Protein AF-A0A9E1J2Q8-F1 (afdb_monomer_lite)

Sequence (83 aa):
MKLFHGIAKDIATRRPHYRSDFSGIFSQKVLSASFYLFFACLANAIAFGALSSVLTGGEIGIIEMMIATAIGGTTYAQTRSHW

Foldseek 3Di:
DCPVVVLVVLVVVCVVVVVVVVVVCPDPVNVVVVVVVVVVVLVVLQVVQVVVCVVVVRPRHSVNSVVVCVVVVVVVVVVVSRD

Radius of gyration: 18.05 Å; chains: 1; bounding box: 39×22×48 Å

Secondary structure (DSSP, 8-state):
--HHHHHHHHHHHHHHHHHHHHHHTTSHHHHHHHHHHHHHHHHHHHHHHHHHHHHTTTSS-HHHHHHHHHHHHHHHHHHHTT-

Structure (mmCIF, N/CA/C/O backbone):
data_AF-A0A9E1J2Q8-F1
#
_entry.id   AF-A0A9E1J2Q8-F1
#
loop_
_atom_site.group_PDB
_atom_site.id
_atom_site.type_symbol
_atom_site.label_atom_id
_atom_site.label_alt_id
_atom_site.label_comp_id
_atom_site.label_asym_id
_atom_site.label_entity_id
_atom_site.label_seq_id
_atom_site.pdbx_PDB_ins_code
_atom_site.Cartn_x
_atom_site.Cartn_y
_atom_site.Cartn_z
_atom_site.occupancy
_atom_site.B_iso_or_equiv
_atom_site.auth_seq_id
_atom_site.auth_comp_id
_atom_site.auth_asym_id
_atom_site.auth_atom_id
_atom_site.pdbx_PDB_model_num
ATOM 1 N N . MET A 1 1 ? -14.708 -12.406 -34.226 1.00 42.03 1 MET A N 1
ATOM 2 C CA . MET A 1 1 ? -14.211 -12.801 -32.887 1.00 42.03 1 MET A CA 1
ATOM 3 C C . MET A 1 1 ? -12.701 -13.056 -32.938 1.00 42.03 1 MET A C 1
ATOM 5 O O . MET A 1 1 ? -12.279 -14.175 -33.179 1.00 42.03 1 MET A O 1
ATOM 9 N N . LYS A 1 2 ? -11.871 -12.016 -32.782 1.00 51.66 2 LYS A N 1
ATOM 10 C CA . LYS A 1 2 ? -10.398 -12.132 -32.655 1.00 51.66 2 LYS A CA 1
ATOM 11 C C . LYS A 1 2 ? -9.850 -11.190 -31.569 1.00 51.66 2 LYS A C 1
ATOM 13 O O . LYS A 1 2 ? -8.709 -10.761 -31.635 1.00 51.66 2 LYS A O 1
ATOM 18 N N . LEU A 1 3 ? -10.663 -10.869 -30.559 1.00 57.88 3 LEU A N 1
ATOM 19 C CA . LEU A 1 3 ? -10.252 -9.964 -29.479 1.00 57.88 3 LEU A CA 1
ATOM 20 C C . LEU A 1 3 ? -9.206 -10.612 -28.549 1.00 57.88 3 LEU A C 1
ATOM 22 O O . LEU A 1 3 ? -8.323 -9.936 -28.046 1.00 57.88 3 LEU A O 1
ATOM 26 N N . PHE A 1 4 ? -9.231 -11.941 -28.403 1.00 59.75 4 PHE A N 1
ATOM 27 C CA . PHE A 1 4 ? -8.355 -12.677 -27.479 1.00 59.75 4 PHE A CA 1
ATOM 28 C C . PHE A 1 4 ? -6.942 -12.983 -28.003 1.00 59.75 4 PHE A C 1
ATOM 30 O O . PHE A 1 4 ? -6.058 -13.302 -27.213 1.00 59.75 4 PHE A O 1
ATOM 37 N N . HIS A 1 5 ? -6.690 -12.868 -29.312 1.00 59.97 5 HIS A N 1
ATOM 38 C CA . HIS A 1 5 ? -5.372 -13.189 -29.880 1.00 59.97 5 HIS A CA 1
ATOM 39 C C . HIS A 1 5 ? -4.334 -12.078 -29.644 1.00 59.97 5 HIS A C 1
ATOM 41 O O . HIS A 1 5 ? -3.149 -12.370 -29.497 1.00 59.97 5 HIS A O 1
ATOM 47 N N . GLY A 1 6 ? -4.772 -10.814 -29.579 1.00 63.53 6 GLY A N 1
ATOM 48 C CA . GLY A 1 6 ? -3.904 -9.677 -29.249 1.00 63.53 6 GLY A CA 1
ATOM 49 C C . GLY A 1 6 ? -3.489 -9.687 -27.779 1.00 63.53 6 GLY A C 1
ATOM 50 O O . GLY A 1 6 ? -2.304 -9.601 -27.476 1.00 63.53 6 GLY A O 1
ATOM 51 N N . ILE A 1 7 ? -4.453 -9.928 -26.886 1.00 63.78 7 ILE A N 1
ATOM 52 C CA . ILE A 1 7 ? -4.257 -9.955 -25.428 1.00 63.78 7 ILE A CA 1
ATOM 53 C C . ILE A 1 7 ? -3.266 -11.063 -25.030 1.00 63.78 7 ILE A C 1
ATOM 55 O O . ILE A 1 7 ? -2.354 -10.839 -24.237 1.00 63.78 7 ILE A O 1
ATOM 59 N N . ALA A 1 8 ? -3.378 -12.253 -25.631 1.00 63.00 8 ALA A N 1
ATOM 60 C CA . ALA A 1 8 ? -2.453 -13.357 -25.372 1.00 63.00 8 ALA A CA 1
ATOM 61 C C . ALA A 1 8 ? -1.009 -13.055 -25.822 1.00 63.00 8 ALA A C 1
ATOM 63 O O . ALA A 1 8 ? -0.054 -13.468 -25.160 1.00 63.00 8 ALA A O 1
ATOM 64 N N . LYS A 1 9 ? -0.836 -12.312 -26.924 1.00 63.75 9 LYS A N 1
ATOM 65 C CA . LYS A 1 9 ? 0.480 -11.926 -27.45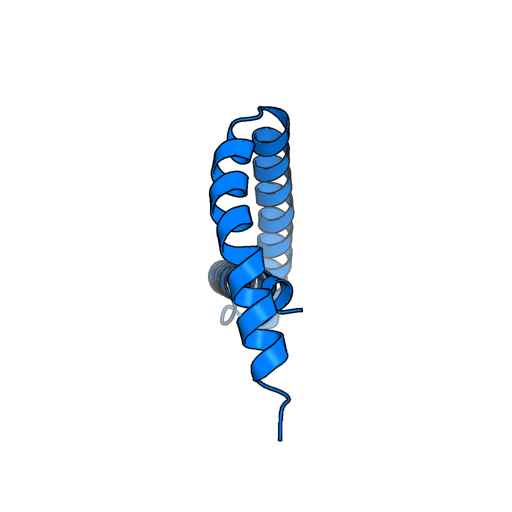6 1.00 63.75 9 LYS A CA 1
ATOM 66 C C . LYS A 1 9 ? 1.128 -10.795 -26.646 1.00 63.75 9 LYS A C 1
ATOM 68 O O . LYS A 1 9 ? 2.350 -10.797 -26.478 1.00 63.75 9 LYS A O 1
ATOM 73 N N . ASP A 1 10 ? 0.320 -9.889 -26.102 1.00 63.75 10 ASP A N 1
ATOM 74 C CA . ASP A 1 10 ? 0.778 -8.819 -25.209 1.00 63.75 10 ASP A CA 1
ATOM 75 C C . ASP A 1 10 ? 1.245 -9.396 -23.862 1.00 63.75 10 ASP A C 1
ATOM 77 O O . ASP A 1 10 ? 2.372 -9.162 -23.421 1.00 63.75 10 ASP A O 1
ATOM 81 N N . ILE A 1 11 ? 0.454 -10.313 -23.287 1.00 62.78 11 ILE A N 1
ATOM 82 C CA . ILE A 1 11 ? 0.820 -11.074 -22.080 1.00 62.78 11 ILE A CA 1
ATOM 83 C C . ILE A 1 11 ? 2.117 -11.869 -22.294 1.00 62.78 11 ILE A C 1
ATOM 85 O O . ILE A 1 11 ? 2.980 -11.889 -21.418 1.00 62.78 11 ILE A O 1
ATOM 89 N N . ALA A 1 12 ? 2.287 -12.531 -23.443 1.00 63.47 12 ALA A N 1
ATOM 90 C CA . ALA A 1 12 ? 3.491 -13.314 -23.734 1.00 63.47 12 ALA A CA 1
ATOM 91 C C . ALA A 1 12 ? 4.760 -12.446 -23.861 1.00 63.47 12 ALA A C 1
ATOM 93 O O . ALA A 1 12 ? 5.837 -12.878 -23.451 1.00 63.47 12 ALA A O 1
ATOM 94 N N . THR A 1 13 ? 4.631 -11.216 -24.366 1.00 61.12 13 THR A N 1
ATOM 95 C CA . THR A 1 13 ? 5.755 -10.282 -24.571 1.00 61.12 13 THR A CA 1
ATOM 96 C C . THR A 1 13 ? 6.173 -9.564 -23.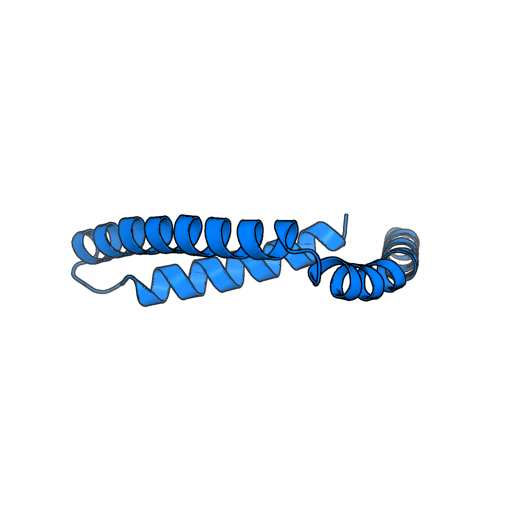282 1.00 61.12 13 THR A C 1
ATOM 98 O O . THR A 1 13 ? 7.347 -9.230 -23.105 1.00 61.12 13 THR A O 1
ATOM 101 N N . ARG A 1 14 ? 5.241 -9.355 -22.343 1.00 58.81 14 ARG A N 1
ATOM 102 C CA . ARG A 1 14 ? 5.489 -8.643 -21.072 1.00 58.81 14 ARG A CA 1
ATOM 103 C C . ARG A 1 14 ? 6.003 -9.552 -19.944 1.00 58.81 14 ARG A C 1
ATOM 105 O O . ARG A 1 14 ? 6.723 -9.080 -19.068 1.00 58.81 14 ARG A O 1
ATOM 112 N N . ARG A 1 15 ? 5.725 -10.865 -19.988 1.00 54.69 15 ARG A N 1
ATOM 113 C CA . ARG A 1 15 ? 6.261 -11.876 -19.043 1.00 54.69 15 ARG A CA 1
ATOM 114 C C . ARG A 1 15 ? 7.780 -11.811 -18.793 1.00 54.69 15 ARG A C 1
ATOM 116 O O . ARG A 1 15 ? 8.168 -11.932 -17.632 1.00 54.69 15 ARG A O 1
ATOM 123 N N . PRO A 1 16 ? 8.656 -11.632 -19.803 1.00 56.06 16 PRO A N 1
ATOM 124 C CA . PRO A 1 16 ? 10.095 -11.530 -19.554 1.00 56.06 16 PRO A CA 1
ATOM 125 C C . PRO A 1 16 ? 10.501 -10.250 -18.804 1.00 56.06 16 PRO A C 1
ATOM 127 O O . PRO A 1 16 ? 11.471 -10.293 -18.051 1.00 56.06 16 PRO A O 1
ATOM 130 N N . HIS A 1 17 ? 9.744 -9.153 -18.927 1.00 59.50 17 HIS A N 1
ATOM 131 C CA . HIS A 1 17 ? 10.017 -7.905 -18.198 1.00 59.50 17 HIS A CA 1
ATOM 132 C C . HIS A 1 17 ? 9.686 -8.017 -16.703 1.00 59.50 17 HIS A C 1
ATOM 134 O O . HIS A 1 17 ? 10.388 -7.439 -15.881 1.00 59.50 17 HIS A O 1
ATOM 140 N N . TYR 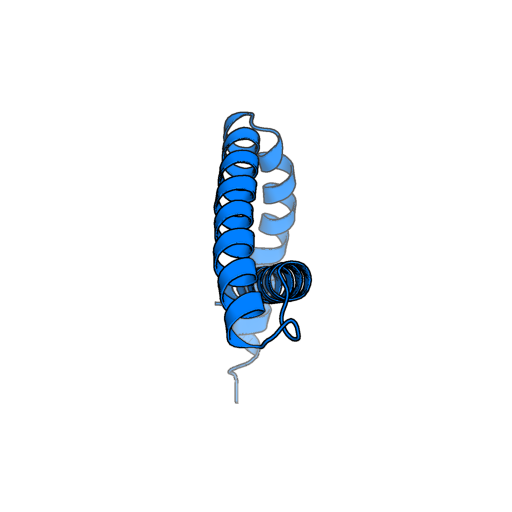A 1 18 ? 8.706 -8.850 -16.326 1.00 57.34 18 TYR A N 1
ATOM 141 C CA . TYR A 1 18 ? 8.395 -9.112 -14.914 1.00 57.34 18 TYR A CA 1
ATOM 142 C C . TYR A 1 18 ? 9.580 -9.752 -14.173 1.00 57.34 18 TYR A C 1
ATOM 144 O O . TYR A 1 18 ? 9.820 -9.464 -13.007 1.00 57.34 18 TYR A O 1
ATOM 152 N N . ARG A 1 19 ? 10.373 -10.594 -14.856 1.00 53.84 19 ARG A N 1
ATOM 153 C CA . ARG A 1 19 ? 11.596 -11.184 -14.284 1.00 53.84 19 ARG A CA 1
ATOM 154 C C . ARG A 1 19 ? 12.747 -10.182 -14.173 1.00 53.84 19 ARG A C 1
ATOM 156 O O . ARG A 1 19 ? 13.517 -10.284 -13.221 1.00 53.84 19 ARG A O 1
ATOM 163 N N . SER A 1 20 ? 12.873 -9.230 -15.103 1.00 59.22 20 SER A N 1
ATOM 164 C CA . SER A 1 20 ? 13.909 -8.191 -15.008 1.00 59.22 20 SER A CA 1
ATOM 165 C C . SER A 1 20 ? 13.572 -7.114 -13.977 1.00 59.22 20 SER A C 1
ATOM 167 O O . SER A 1 20 ? 14.495 -6.579 -13.367 1.00 59.22 20 SER A O 1
ATOM 169 N N . ASP A 1 21 ? 12.285 -6.842 -13.724 1.00 66.62 21 ASP A N 1
ATOM 170 C CA . ASP A 1 21 ? 11.849 -5.904 -12.680 1.00 66.62 21 ASP A CA 1
ATOM 171 C C . ASP A 1 21 ? 12.369 -6.317 -11.300 1.00 66.62 21 ASP A C 1
ATOM 173 O O . ASP A 1 21 ? 12.894 -5.468 -10.587 1.00 66.62 21 ASP A O 1
ATOM 177 N N . PHE A 1 22 ? 12.354 -7.617 -10.960 1.00 63.22 22 PHE A N 1
ATOM 178 C CA . PHE A 1 22 ? 12.914 -8.112 -9.692 1.00 63.22 22 PHE A CA 1
ATOM 179 C C . PHE A 1 22 ? 14.419 -7.872 -9.549 1.00 63.22 22 PHE A C 1
ATOM 181 O O . PHE A 1 22 ? 14.895 -7.610 -8.445 1.00 63.22 22 PHE A O 1
ATOM 188 N N . SER A 1 23 ? 15.171 -7.910 -10.652 1.00 62.66 23 SER A N 1
ATOM 189 C CA . SER A 1 23 ? 16.604 -7.600 -10.633 1.00 62.66 23 SER A CA 1
ATOM 190 C C . SER A 1 23 ? 16.868 -6.098 -10.464 1.00 62.66 23 SER A C 1
ATOM 192 O O . SER A 1 23 ? 17.915 -5.725 -9.936 1.00 62.66 23 SER A O 1
ATOM 194 N N . GLY A 1 24 ? 15.936 -5.235 -10.886 1.00 64.25 24 GLY A N 1
ATOM 195 C CA . GLY A 1 24 ? 16.027 -3.777 -10.743 1.00 64.25 24 GLY A CA 1
ATOM 196 C C . GLY A 1 24 ? 15.715 -3.255 -9.334 1.00 64.25 24 GLY A C 1
ATOM 197 O O . GLY A 1 24 ? 16.114 -2.140 -8.993 1.00 64.25 24 GLY A O 1
ATOM 198 N N . ILE A 1 25 ? 15.063 -4.065 -8.488 1.00 66.12 25 ILE A N 1
ATOM 199 C CA . ILE A 1 25 ? 14.693 -3.696 -7.105 1.00 66.12 25 ILE A CA 1
ATOM 200 C C . ILE A 1 25 ? 15.934 -3.475 -6.225 1.00 66.12 25 ILE A C 1
ATOM 202 O O . ILE A 1 25 ? 15.884 -2.716 -5.261 1.00 66.12 25 ILE A O 1
ATOM 206 N N . PHE A 1 26 ? 17.075 -4.076 -6.574 1.00 65.19 26 PHE A N 1
ATOM 207 C CA . PHE A 1 26 ? 18.310 -3.998 -5.786 1.00 65.19 26 PHE A CA 1
ATOM 208 C C . PHE A 1 26 ? 19.018 -2.628 -5.832 1.00 65.19 26 PHE A C 1
ATOM 210 O O . PHE A 1 26 ? 20.079 -2.453 -5.234 1.00 65.19 26 PHE A O 1
ATOM 217 N N . SER A 1 27 ? 18.453 -1.635 -6.528 1.00 79.88 27 SER A N 1
ATOM 218 C CA . SER A 1 27 ? 18.948 -0.259 -6.479 1.00 79.88 27 SER A CA 1
ATOM 219 C C . SER A 1 27 ? 18.454 0.454 -5.218 1.00 79.88 27 SER A C 1
ATOM 221 O O . SER A 1 27 ? 17.250 0.539 -4.971 1.00 79.88 27 SER A O 1
ATOM 223 N N . GLN A 1 28 ? 19.375 1.067 -4.467 1.00 83.38 28 GLN A N 1
ATOM 224 C CA . GLN A 1 28 ? 19.076 1.829 -3.245 1.00 83.38 28 GLN A CA 1
ATOM 225 C C . GLN A 1 28 ? 17.958 2.866 -3.440 1.00 83.38 28 GLN A C 1
ATOM 227 O O . GLN A 1 28 ? 17.145 3.099 -2.550 1.00 83.38 28 GLN A O 1
ATOM 232 N N . LYS A 1 29 ? 17.872 3.457 -4.637 1.00 86.44 29 LYS A N 1
ATOM 233 C CA . LYS A 1 29 ? 16.854 4.453 -4.986 1.00 86.44 29 LYS A CA 1
ATOM 234 C C . LYS A 1 29 ? 15.437 3.873 -4.985 1.00 86.44 29 LYS A C 1
ATOM 236 O O . LYS A 1 29 ? 14.511 4.533 -4.522 1.00 86.44 29 LYS A O 1
ATOM 241 N N . VAL A 1 30 ? 15.278 2.650 -5.493 1.00 86.88 30 VAL A N 1
ATOM 242 C CA . VAL A 1 30 ? 13.985 1.951 -5.544 1.00 86.88 30 VAL A CA 1
ATOM 243 C C . VAL A 1 30 ? 13.571 1.547 -4.137 1.00 86.88 30 VAL A C 1
ATOM 245 O O . VAL A 1 30 ? 12.436 1.800 -3.749 1.00 86.88 30 VAL A O 1
ATOM 248 N N . LEU A 1 31 ? 14.512 1.035 -3.340 1.00 87.00 31 LEU A N 1
ATOM 249 C CA . LEU A 1 31 ? 14.253 0.662 -1.952 1.00 87.00 31 LEU A CA 1
ATOM 250 C C . LEU A 1 31 ? 13.760 1.861 -1.125 1.00 87.00 31 LEU A C 1
ATOM 252 O O . LEU A 1 31 ? 12.719 1.775 -0.473 1.00 87.00 31 LEU A O 1
ATOM 256 N N . SER A 1 32 ? 14.448 3.006 -1.202 1.00 89.88 32 SER A N 1
ATOM 257 C CA . SER A 1 32 ? 14.019 4.232 -0.514 1.00 89.88 32 SER A CA 1
ATOM 258 C C . SER A 1 32 ? 12.645 4.721 -0.985 1.00 89.88 32 SER A C 1
ATOM 260 O O . SER A 1 32 ? 11.828 5.129 -0.159 1.00 89.88 32 SER A O 1
ATOM 262 N N . ALA A 1 33 ? 12.362 4.651 -2.289 1.00 91.62 33 ALA A N 1
ATOM 263 C CA . ALA A 1 33 ? 11.061 5.028 -2.836 1.00 91.62 33 ALA A CA 1
ATOM 264 C C . ALA A 1 33 ? 9.937 4.096 -2.350 1.00 91.62 33 ALA A C 1
ATOM 266 O O . ALA A 1 33 ? 8.866 4.579 -1.985 1.00 91.62 33 ALA A O 1
ATOM 267 N N . SER A 1 34 ? 10.181 2.783 -2.282 1.00 88.94 34 SER A N 1
ATOM 268 C CA . SER A 1 34 ? 9.219 1.807 -1.760 1.00 88.94 34 SER A CA 1
ATOM 269 C C . SER A 1 34 ? 8.893 2.054 -0.289 1.00 88.94 34 SER A C 1
ATOM 271 O O . SER A 1 34 ? 7.718 2.057 0.069 1.00 88.94 34 SER A O 1
ATOM 273 N N . PHE A 1 35 ? 9.897 2.324 0.554 1.00 92.19 35 PHE A N 1
ATOM 274 C CA . PHE A 1 35 ? 9.658 2.665 1.960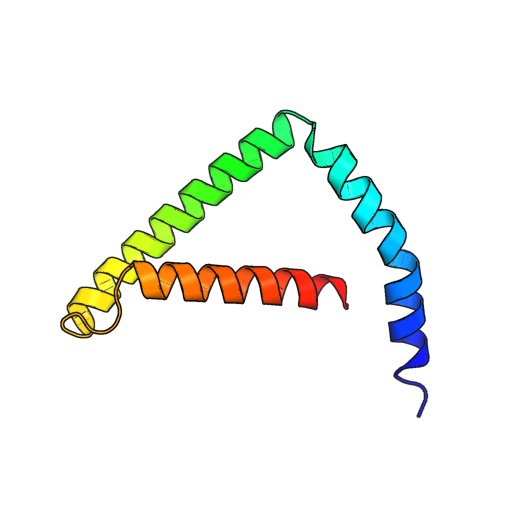 1.00 92.19 35 PHE A CA 1
ATOM 275 C C . PHE A 1 35 ? 8.877 3.972 2.112 1.00 92.19 35 PHE A C 1
ATOM 277 O O . PHE A 1 35 ? 7.917 4.023 2.880 1.00 92.19 35 PHE A O 1
ATOM 284 N N . TYR A 1 36 ? 9.239 5.011 1.357 1.00 92.81 36 TYR A N 1
ATOM 285 C CA . TYR A 1 36 ? 8.511 6.279 1.377 1.00 92.81 36 TYR A CA 1
ATOM 286 C C . TYR A 1 36 ? 7.035 6.092 1.000 1.00 92.81 36 TYR A C 1
ATOM 288 O O . TYR A 1 36 ? 6.146 6.541 1.724 1.00 92.81 36 TYR A O 1
ATOM 296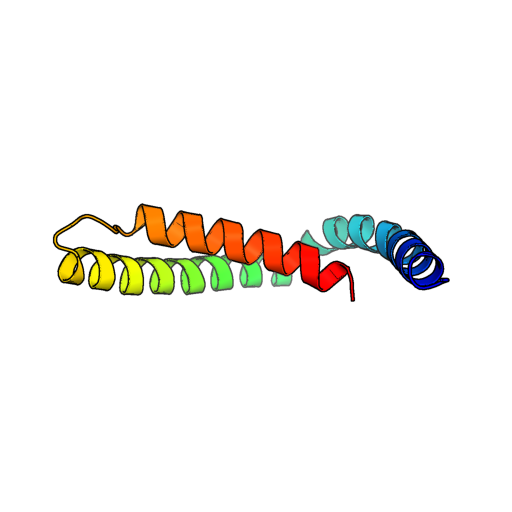 N N . LEU A 1 37 ? 6.771 5.378 -0.097 1.00 91.50 37 LEU A N 1
ATOM 297 C CA . LEU A 1 37 ? 5.413 5.142 -0.579 1.00 91.50 37 LEU A CA 1
ATOM 298 C C . LEU A 1 37 ? 4.611 4.261 0.389 1.00 91.50 37 LEU A C 1
ATOM 300 O O . LEU A 1 37 ? 3.432 4.522 0.618 1.00 91.50 37 LEU A O 1
ATOM 304 N N . PHE A 1 38 ? 5.256 3.267 1.007 1.00 90.69 38 PHE A N 1
ATOM 305 C CA . PHE A 1 38 ? 4.639 2.423 2.027 1.00 90.69 38 PHE A CA 1
ATOM 306 C C . PHE A 1 38 ? 4.134 3.254 3.212 1.00 90.69 38 PHE A C 1
ATOM 308 O O . PHE A 1 38 ? 2.954 3.170 3.549 1.00 90.69 38 PHE A O 1
ATOM 315 N N . PHE A 1 39 ? 4.976 4.112 3.799 1.00 92.81 39 PHE A N 1
ATOM 316 C CA . PHE A 1 39 ? 4.563 4.962 4.922 1.00 92.81 39 PHE A CA 1
ATOM 317 C C . PHE A 1 39 ? 3.549 6.034 4.519 1.00 92.81 39 PHE A C 1
ATOM 319 O O . PHE A 1 39 ? 2.629 6.314 5.288 1.00 92.81 39 PHE A O 1
ATOM 326 N N . ALA A 1 40 ? 3.664 6.598 3.315 1.00 92.81 40 ALA A N 1
ATOM 327 C CA . ALA A 1 40 ? 2.680 7.543 2.799 1.00 92.81 40 ALA A CA 1
ATOM 328 C C . ALA A 1 40 ? 1.288 6.896 2.684 1.00 92.81 40 ALA A C 1
ATOM 330 O O . ALA A 1 40 ? 0.298 7.456 3.159 1.00 92.81 40 ALA A O 1
ATOM 331 N N . CYS A 1 41 ? 1.195 5.698 2.104 1.00 89.19 41 CYS A N 1
ATOM 332 C CA . CYS A 1 41 ? -0.069 4.969 2.002 1.00 89.19 41 CYS A CA 1
ATOM 333 C C . CYS A 1 41 ? -0.566 4.468 3.366 1.00 89.19 41 CYS A C 1
ATOM 335 O O . CYS A 1 41 ? -1.771 4.502 3.609 1.00 89.19 41 CYS A O 1
ATOM 337 N N . LEU A 1 42 ? 0.333 4.068 4.271 1.00 90.94 42 LEU A N 1
ATOM 338 C CA . LEU A 1 42 ? -0.018 3.648 5.630 1.00 90.94 42 LEU A CA 1
ATOM 339 C C . LEU A 1 42 ? -0.649 4.799 6.424 1.00 90.94 42 LEU A C 1
ATOM 341 O O . LEU A 1 42 ? -1.709 4.622 7.015 1.00 90.94 42 LEU A O 1
ATOM 345 N N . ALA A 1 43 ? -0.047 5.991 6.394 1.00 93.25 43 ALA A N 1
ATOM 346 C CA . ALA A 1 43 ? -0.587 7.171 7.067 1.00 93.25 43 ALA A CA 1
ATOM 347 C C . ALA A 1 43 ? -1.976 7.550 6.527 1.00 93.25 43 ALA A C 1
ATOM 349 O O . ALA A 1 43 ? -2.886 7.830 7.306 1.00 93.25 43 ALA A O 1
ATOM 350 N N . ASN A 1 44 ? -2.162 7.488 5.204 1.00 88.88 44 ASN A N 1
ATOM 351 C CA . ASN A 1 44 ? -3.466 7.712 4.576 1.00 88.88 44 ASN A CA 1
ATOM 352 C C . ASN A 1 44 ? -4.502 6.660 5.008 1.00 88.88 44 ASN A C 1
ATOM 354 O O . ASN A 1 44 ? -5.618 7.021 5.377 1.00 88.88 44 ASN A O 1
ATOM 358 N N . ALA A 1 45 ? -4.140 5.374 5.015 1.00 89.62 45 ALA A N 1
ATOM 359 C CA . ALA A 1 45 ? -5.034 4.299 5.443 1.00 89.62 45 ALA A CA 1
ATOM 360 C C . ALA A 1 45 ? -5.419 4.421 6.927 1.00 89.62 45 ALA A C 1
ATOM 362 O O . ALA A 1 45 ? -6.575 4.192 7.275 1.00 89.62 45 ALA A O 1
ATOM 363 N N . ILE A 1 46 ? -4.489 4.842 7.791 1.00 91.56 46 ILE A N 1
ATOM 364 C CA . ILE A 1 46 ? -4.764 5.107 9.210 1.00 91.56 46 ILE A CA 1
ATOM 365 C C . ILE A 1 46 ? -5.699 6.308 9.368 1.00 91.56 46 ILE A C 1
ATOM 367 O O . ILE A 1 46 ? -6.664 6.218 10.121 1.00 91.56 46 ILE A O 1
ATOM 371 N N . ALA A 1 47 ? -5.464 7.408 8.649 1.00 91.75 47 ALA A N 1
ATOM 372 C CA . ALA A 1 47 ? -6.310 8.599 8.728 1.00 91.75 47 ALA A CA 1
ATOM 373 C C . ALA A 1 47 ? -7.754 8.309 8.283 1.00 91.75 47 ALA A C 1
ATOM 375 O O . ALA A 1 47 ? -8.703 8.611 9.009 1.00 91.75 47 ALA A O 1
ATOM 376 N N . PHE A 1 48 ? -7.930 7.663 7.126 1.00 88.62 48 PHE A N 1
ATOM 377 C CA . PHE A 1 48 ? -9.256 7.277 6.636 1.00 88.62 48 PHE A CA 1
ATOM 378 C C . PHE A 1 48 ? -9.898 6.167 7.468 1.00 88.62 48 PHE A C 1
ATOM 380 O O . PHE A 1 48 ? -11.109 6.192 7.681 1.00 88.62 48 PHE A O 1
ATOM 387 N N . GLY A 1 49 ? -9.107 5.221 7.970 1.00 89.38 49 GLY A N 1
ATOM 388 C CA . GLY A 1 49 ? -9.576 4.161 8.854 1.00 89.38 49 GLY A CA 1
ATOM 389 C C . GLY A 1 49 ? -10.045 4.683 10.213 1.00 89.38 49 GLY A C 1
ATOM 390 O O . GLY A 1 49 ? -11.067 4.234 10.721 1.00 89.38 49 GLY A O 1
ATOM 391 N N . ALA A 1 50 ? -9.354 5.676 10.779 1.00 88.75 50 ALA A N 1
ATOM 392 C CA . ALA A 1 50 ? -9.762 6.337 12.016 1.00 88.75 50 ALA A CA 1
ATOM 393 C C . ALA A 1 50 ? -11.051 7.150 11.821 1.00 88.75 50 ALA A C 1
ATOM 395 O O . ALA A 1 50 ? -11.970 7.041 12.630 1.00 88.75 50 ALA A O 1
ATOM 396 N N . LEU A 1 51 ? -11.153 7.910 10.723 1.00 90.00 51 LEU A N 1
ATOM 397 C CA . LEU A 1 51 ? -12.378 8.635 10.364 1.00 90.00 51 LEU A CA 1
ATOM 398 C C . LEU A 1 51 ? -13.560 7.679 10.165 1.00 90.00 51 LEU A C 1
ATOM 400 O O . LEU A 1 51 ? -14.628 7.901 10.730 1.00 90.00 51 LEU A O 1
ATOM 404 N N . SER A 1 52 ? -13.360 6.596 9.413 1.00 86.19 52 SER A N 1
ATOM 405 C CA . SER A 1 52 ? -14.408 5.603 9.145 1.00 86.19 52 SER A CA 1
ATOM 406 C C . SER A 1 52 ? -14.863 4.914 10.429 1.00 86.19 52 SER A C 1
ATOM 408 O O . SER A 1 52 ? -16.064 4.815 10.662 1.00 86.19 52 SER A O 1
ATOM 410 N N . SER A 1 53 ? -13.929 4.564 11.318 1.00 87.88 53 SER A N 1
ATOM 411 C CA . SER A 1 53 ? -14.242 3.942 12.608 1.00 87.88 53 SER A CA 1
ATOM 412 C C . SER A 1 53 ? -15.108 4.835 13.495 1.00 87.88 53 SER A C 1
ATOM 414 O O . SER A 1 53 ? -15.955 4.320 14.222 1.00 87.88 53 SER A O 1
ATOM 416 N N . VAL A 1 54 ? -14.915 6.157 13.453 1.00 87.06 54 VAL A N 1
ATOM 417 C CA . VAL A 1 54 ? -15.741 7.111 14.211 1.00 87.06 54 VAL A CA 1
ATOM 418 C C . VAL A 1 54 ? -17.119 7.272 13.567 1.00 87.06 54 VAL A C 1
ATOM 420 O O . VAL A 1 54 ? -18.124 7.313 14.273 1.00 87.06 54 VAL A O 1
ATOM 423 N N . LEU A 1 55 ? -17.186 7.324 12.234 1.00 85.69 55 LEU A N 1
ATOM 424 C CA . LEU A 1 55 ? -18.437 7.524 11.497 1.00 85.69 55 LEU A CA 1
ATOM 425 C C . LEU A 1 55 ? -19.367 6.304 11.539 1.00 85.69 55 LEU A C 1
ATOM 427 O O . LEU A 1 55 ? -20.584 6.473 11.539 1.00 85.69 55 LEU A O 1
ATOM 431 N N . THR A 1 56 ? -18.820 5.090 11.590 1.00 82.94 56 THR A N 1
ATOM 432 C CA . THR A 1 56 ? -19.604 3.843 11.613 1.00 82.94 56 THR A CA 1
ATOM 433 C C . THR A 1 56 ? -19.752 3.244 13.013 1.00 82.94 56 THR A C 1
ATOM 435 O O . THR A 1 56 ? -20.162 2.094 13.135 1.00 82.94 56 THR A O 1
ATOM 438 N N . GLY A 1 57 ? -19.367 3.965 14.073 1.00 80.81 57 GLY A N 1
ATOM 439 C CA . GLY A 1 57 ? -19.459 3.468 15.452 1.00 80.81 57 GLY A CA 1
ATOM 440 C C . GLY A 1 57 ? -18.581 2.244 15.753 1.00 80.81 57 GLY A C 1
ATOM 441 O O . GLY A 1 57 ? -18.908 1.472 16.647 1.00 80.81 57 GLY A O 1
ATOM 442 N N . GLY A 1 58 ? -17.482 2.058 15.015 1.00 77.94 58 GLY A N 1
ATOM 443 C CA . GLY A 1 58 ? -16.514 0.972 15.222 1.00 77.94 58 GLY A CA 1
ATOM 444 C C . GLY A 1 58 ? -16.595 -0.205 14.245 1.00 77.94 58 GLY A C 1
ATOM 445 O O . GLY A 1 58 ? -15.709 -1.050 14.288 1.00 77.94 58 GLY A O 1
ATOM 446 N N . GLU A 1 59 ? -17.585 -0.250 13.346 1.00 77.62 59 GLU A N 1
ATOM 447 C CA . GLU A 1 59 ? -17.728 -1.354 12.372 1.00 77.62 59 GLU A CA 1
ATOM 448 C C . GLU A 1 59 ? -16.596 -1.419 11.328 1.00 77.62 59 GLU A C 1
ATOM 450 O O . GLU A 1 59 ? -16.099 -2.500 11.022 1.00 77.62 59 GLU A O 1
ATOM 455 N N . ILE A 1 60 ? -16.153 -0.277 10.780 1.00 83.00 60 ILE A N 1
ATOM 456 C CA . ILE A 1 60 ? -15.078 -0.225 9.777 1.00 83.00 60 ILE A CA 1
ATOM 457 C C . ILE A 1 60 ? -13.856 0.452 10.386 1.00 83.00 60 ILE A C 1
ATOM 459 O O . ILE A 1 60 ? -13.766 1.676 10.469 1.00 83.00 60 ILE A O 1
ATOM 463 N N . GLY A 1 61 ? -12.909 -0.375 10.820 1.00 86.31 61 GLY A N 1
ATOM 464 C CA . GLY A 1 61 ? -11.670 0.069 11.444 1.00 86.31 61 GLY A CA 1
ATOM 465 C C . GLY A 1 61 ? -10.520 0.322 10.468 1.00 86.31 61 GLY A C 1
ATOM 466 O O . GLY A 1 61 ? -10.604 0.145 9.252 1.00 86.31 61 GLY A O 1
ATOM 467 N N . ILE A 1 62 ? -9.374 0.675 11.050 1.00 87.56 62 ILE A N 1
ATOM 468 C CA . ILE A 1 62 ? -8.114 0.898 10.328 1.00 87.56 62 ILE A CA 1
ATOM 469 C C . ILE A 1 62 ? -7.640 -0.368 9.603 1.00 87.56 62 ILE A C 1
ATOM 471 O O . ILE A 1 62 ? -7.156 -0.286 8.477 1.00 87.56 62 ILE A O 1
ATOM 475 N N . ILE A 1 63 ? -7.807 -1.540 10.221 1.00 88.44 63 ILE A N 1
ATOM 476 C CA . ILE A 1 63 ? -7.362 -2.818 9.652 1.00 88.44 63 ILE A CA 1
ATOM 477 C C . ILE A 1 63 ? -8.149 -3.170 8.384 1.00 88.44 63 ILE A C 1
ATOM 479 O O . ILE A 1 63 ? -7.539 -3.498 7.367 1.00 88.44 63 ILE A O 1
ATOM 483 N N . GLU A 1 64 ? -9.472 -3.001 8.399 1.00 87.31 64 GLU A N 1
ATOM 484 C CA . GLU A 1 64 ? -10.321 -3.239 7.225 1.00 87.31 64 GLU A CA 1
ATOM 485 C C . GLU A 1 64 ? -9.948 -2.301 6.070 1.00 87.31 64 GLU A C 1
ATOM 487 O O . GLU A 1 64 ? -9.796 -2.736 4.926 1.00 87.31 64 GLU A O 1
ATOM 492 N N . MET A 1 65 ? -9.680 -1.025 6.374 1.00 89.69 65 MET A N 1
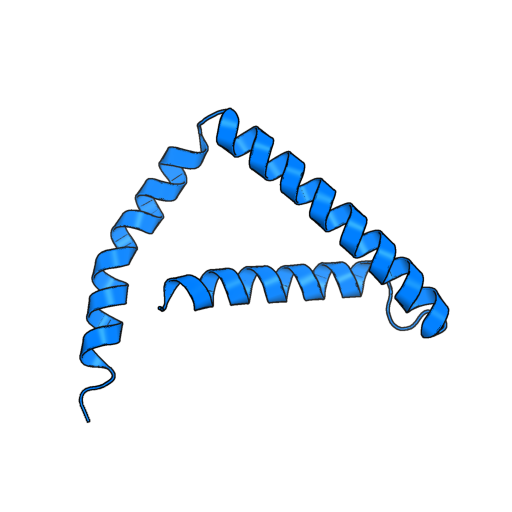ATOM 493 C CA . MET A 1 65 ? -9.212 -0.045 5.388 1.00 89.69 65 MET A CA 1
ATOM 494 C C . MET A 1 65 ? -7.849 -0.433 4.785 1.00 89.69 65 MET A C 1
ATOM 496 O O . MET A 1 65 ? -7.633 -0.294 3.575 1.00 89.69 65 MET A O 1
ATOM 500 N N . MET A 1 66 ? -6.923 -0.945 5.603 1.00 90.06 66 MET A N 1
ATOM 501 C CA . MET A 1 66 ? -5.614 -1.416 5.139 1.00 90.06 66 MET A CA 1
ATOM 502 C C . MET A 1 66 ? -5.742 -2.627 4.212 1.00 90.06 66 MET A C 1
ATOM 504 O O . MET A 1 66 ? -5.113 -2.648 3.151 1.00 90.06 66 MET A O 1
ATOM 508 N N . ILE A 1 67 ? -6.571 -3.609 4.573 1.00 89.62 67 ILE A N 1
ATOM 509 C CA . ILE A 1 67 ? -6.784 -4.819 3.769 1.00 89.62 67 ILE A CA 1
ATOM 510 C C . ILE A 1 67 ? -7.471 -4.467 2.446 1.00 89.62 67 ILE A C 1
ATOM 512 O O . ILE A 1 67 ? -7.008 -4.893 1.385 1.00 89.62 67 ILE A O 1
ATOM 516 N N . ALA A 1 68 ? -8.507 -3.625 2.477 1.00 89.50 68 ALA A N 1
ATOM 517 C CA . ALA A 1 68 ? -9.190 -3.151 1.275 1.00 89.50 68 ALA A CA 1
ATOM 518 C C . ALA A 1 68 ? -8.228 -2.420 0.323 1.00 89.50 68 ALA A C 1
ATOM 520 O O . ALA A 1 68 ? -8.217 -2.685 -0.881 1.00 89.50 68 ALA A O 1
ATOM 521 N N . THR A 1 69 ? -7.361 -1.558 0.862 1.00 88.81 69 THR A N 1
ATOM 522 C CA . THR A 1 69 ? -6.354 -0.835 0.069 1.00 88.81 69 THR A CA 1
ATOM 523 C C . THR A 1 69 ? -5.287 -1.779 -0.494 1.00 88.81 69 THR A C 1
ATOM 525 O O . THR A 1 69 ? -4.868 -1.613 -1.639 1.00 88.81 69 THR A O 1
ATOM 528 N N . ALA A 1 70 ? -4.870 -2.804 0.255 1.00 89.56 70 ALA A N 1
ATOM 529 C CA . ALA A 1 70 ? -3.905 -3.800 -0.213 1.00 89.56 70 ALA A CA 1
ATOM 530 C C . ALA A 1 70 ? -4.473 -4.664 -1.353 1.00 89.56 70 ALA A C 1
ATOM 532 O O . ALA A 1 70 ? -3.810 -4.872 -2.374 1.00 89.56 70 ALA A O 1
ATOM 533 N N . ILE A 1 71 ? -5.719 -5.127 -1.223 1.00 91.44 71 ILE A N 1
ATOM 534 C CA . ILE A 1 71 ? -6.401 -5.901 -2.269 1.00 91.44 71 ILE A CA 1
ATOM 535 C C . ILE A 1 71 ? -6.657 -5.013 -3.492 1.00 91.44 71 ILE A C 1
ATOM 537 O O . ILE A 1 71 ? -6.332 -5.401 -4.613 1.00 91.44 71 ILE A O 1
ATOM 541 N N . GLY A 1 72 ? -7.158 -3.791 -3.300 1.00 90.31 72 GLY A N 1
ATOM 542 C CA . GLY A 1 72 ? -7.375 -2.831 -4.386 1.00 90.31 72 GLY A CA 1
ATOM 543 C C . GLY A 1 72 ? -6.081 -2.470 -5.122 1.00 90.31 72 GLY A C 1
ATOM 544 O O . GLY A 1 72 ? -6.034 -2.480 -6.349 1.00 90.31 72 GLY A O 1
ATOM 545 N N . GLY A 1 73 ? -4.995 -2.232 -4.385 1.00 86.06 73 GLY A N 1
ATOM 546 C CA . GLY A 1 73 ? -3.685 -1.920 -4.956 1.00 86.06 73 GLY A CA 1
ATOM 547 C C . GLY A 1 73 ? -3.084 -3.084 -5.747 1.00 86.06 73 GLY A C 1
ATOM 548 O O . GLY A 1 73 ? -2.602 -2.890 -6.863 1.00 86.06 73 GLY A O 1
ATOM 549 N N . THR A 1 74 ? -3.150 -4.306 -5.212 1.00 85.00 74 THR A N 1
ATOM 550 C CA . THR A 1 74 ? -2.618 -5.502 -5.889 1.00 85.00 74 THR A CA 1
ATOM 551 C C . THR A 1 74 ? -3.448 -5.898 -7.109 1.00 85.00 74 THR A C 1
ATOM 553 O O . THR A 1 74 ? -2.876 -6.229 -8.149 1.00 85.00 74 THR A O 1
ATOM 556 N N . THR A 1 75 ? -4.777 -5.813 -7.030 1.00 86.62 75 THR A N 1
ATOM 557 C CA . THR A 1 75 ? -5.673 -6.073 -8.170 1.00 86.62 75 THR A CA 1
ATOM 558 C C . THR A 1 75 ? -5.531 -5.013 -9.262 1.00 86.62 75 THR A C 1
ATOM 560 O O . THR A 1 75 ? -5.486 -5.361 -10.445 1.00 86.62 75 THR A O 1
ATOM 563 N N . TYR A 1 76 ? -5.369 -3.736 -8.900 1.00 84.19 76 TYR A N 1
ATOM 564 C CA . TYR A 1 76 ? -5.098 -2.661 -9.855 1.00 84.19 76 TYR A CA 1
ATOM 565 C C . TYR A 1 76 ? -3.737 -2.827 -10.535 1.00 84.19 76 TYR A C 1
ATOM 567 O O . TYR A 1 76 ? -3.649 -2.717 -11.757 1.00 84.19 76 TYR A O 1
ATOM 575 N N . ALA A 1 77 ? -2.684 -3.143 -9.775 1.00 81.00 77 ALA A N 1
ATOM 576 C CA . ALA A 1 77 ? -1.351 -3.372 -10.329 1.00 81.00 77 ALA A CA 1
ATOM 577 C C . ALA A 1 77 ? -1.349 -4.531 -11.341 1.00 81.00 77 ALA A C 1
ATOM 579 O O . ALA A 1 77 ? -0.784 -4.408 -12.428 1.00 81.00 77 ALA A O 1
ATOM 580 N N . GLN A 1 78 ? -2.046 -5.625 -11.021 1.00 73.31 78 GLN A N 1
ATOM 581 C CA . GLN A 1 78 ? -2.221 -6.755 -11.935 1.00 73.31 78 GLN A CA 1
ATOM 582 C C . GLN A 1 78 ? -3.045 -6.367 -13.171 1.00 73.31 78 GLN A C 1
ATOM 584 O O . GLN A 1 78 ? -2.625 -6.630 -14.294 1.00 73.31 78 GLN A O 1
ATOM 589 N N . THR A 1 79 ? -4.168 -5.669 -13.003 1.00 78.75 79 THR A N 1
ATOM 590 C CA . THR A 1 79 ? -5.036 -5.265 -14.126 1.00 78.75 79 THR A CA 1
ATOM 591 C C . THR A 1 79 ? -4.364 -4.245 -15.048 1.00 78.75 79 THR A C 1
ATOM 593 O O . THR A 1 79 ? -4.540 -4.294 -16.264 1.00 78.75 79 THR A O 1
ATOM 596 N N . ARG A 1 80 ? -3.542 -3.343 -14.505 1.00 68.38 80 ARG A N 1
ATOM 597 C CA . ARG A 1 80 ? -2.786 -2.363 -15.295 1.00 68.38 80 ARG A CA 1
ATOM 598 C C . ARG A 1 80 ? -1.666 -2.999 -16.119 1.00 68.38 80 ARG A C 1
ATOM 600 O O . ARG A 1 80 ? -1.267 -2.419 -17.115 1.00 68.38 80 ARG A O 1
ATOM 607 N N . SER A 1 81 ? -1.193 -4.190 -15.754 1.00 56.69 81 SER A N 1
ATOM 608 C CA . SER A 1 81 ? -0.259 -4.958 -16.592 1.00 56.69 81 SER A CA 1
ATOM 609 C C . SER A 1 81 ? -0.919 -5.633 -17.808 1.00 56.69 81 SER A C 1
ATOM 611 O O . SER A 1 81 ? -0.216 -6.191 -18.649 1.00 56.69 81 SER A O 1
ATOM 613 N N . HIS A 1 82 ? -2.254 -5.585 -17.902 1.00 49.28 82 HIS A N 1
ATOM 614 C CA . HIS A 1 82 ? -3.063 -6.218 -18.947 1.00 49.28 82 HIS A CA 1
ATOM 615 C C . HIS A 1 82 ? -3.556 -5.252 -20.054 1.00 49.28 82 HIS A C 1
ATOM 617 O O . HIS A 1 82 ? -4.280 -5.711 -20.940 1.00 49.28 82 HIS A O 1
ATOM 623 N N . TRP A 1 83 ? -3.154 -3.970 -20.037 1.00 42.22 83 TRP A N 1
ATOM 624 C CA . TRP A 1 83 ? -3.418 -2.945 -21.070 1.00 42.22 83 TRP A CA 1
ATOM 625 C C . TRP A 1 83 ? -2.153 -2.131 -21.371 1.00 42.22 83 TRP A C 1
ATOM 627 O O . TRP A 1 83 ? -2.054 -1.591 -22.494 1.00 42.22 83 TRP A O 1
#

pLDDT: mean 77.25, std 14.43, range [42.03, 93.25]